Protein AF-A0A523DSA6-F1 (afdb_monomer)

Sequence (124 aa):
MSHAIAADQREHRRLQLAPTIIRADIEQDGKSREGYLINVSLGGAFLSIADPPAKDTTTTDLHMLLPWGIGECHVQARTVWEQTDDQERAIGAGISFIDLSEDASNQLQSYLDRFKELSIEITS

Radius of gyration: 15.02 Å; Cα contacts (8 Å, |Δi|>4): 230; chains: 1; bounding box: 40×27×44 Å

pLDDT: mean 81.65, std 16.83, range [38.03, 96.06]

Mean predicted aligned error: 8.41 Å

Secondary structure (DSSP, 8-state):
-HHHHHHHHHHHHHTT-B---EEEEEEETTEEEEEEEEEEETTEEEEE-SSPPPTT-S-EEEEEEETTTTEEEEEEEEEEEEE-S-SSS-SEEEEEEEE--HHHHHHHHHHHHHHHHHHHHHH-

Nearest PDB structures (foldseek):
  4rt1-assembly1_A  TM=7.789E-01  e=8.560E-04  Pseudomonas aeruginosa PAO1
  4rt0-assembly1_A  TM=6.510E-01  e=5.973E-04  Pseudomonas aeruginosa PAO1
  2rde-assembly1_A  TM=5.874E-01  e=3.202E-03  Vibrio cholerae O395
  3kyg-assembly1_B  TM=6.219E-01  e=5.174E-03  Vibrio cholerae
  4xrn-assembly2_B  TM=5.835E-01  e=1.656E-03  Pseudomonas aeruginosa PAO1

Foldseek 3Di:
DVVVVVVVVVVVLQVLFQQDWWWKWKDAPNDIFIFTFGRDDLFWTWTQGQDEDAQPGDWIWMWTAQPPPLGIATFIKGFNAFDNDPPVDGGTTTITTDDGDPSNSVSVVVSSVVSVVVVVVVVD

Solvent-accessible surface area (backbone atoms only — not comparable to full-atom values): 6846 Å² total; per-residue (Å²): 131,70,65,62,58,56,49,50,56,50,51,59,51,61,77,58,39,49,93,44,81,33,52,28,42,36,40,44,97,93,41,77,47,74,36,31,32,34,43,46,52,96,61,30,32,34,38,37,25,95,76,50,63,56,47,90,52,88,58,33,46,36,39,32,55,46,71,95,81,70,44,76,36,62,35,38,26,32,35,76,38,66,38,87,61,82,79,93,46,80,36,8,20,38,34,34,55,75,50,67,49,72,66,36,46,52,50,52,48,54,51,54,51,54,50,52,56,55,56,49,68,75,74,110

Structure (mmCIF, N/CA/C/O backbone):
data_AF-A0A523DSA6-F1
#
_entry.id   AF-A0A523DSA6-F1
#
loop_
_atom_site.group_PDB
_atom_site.id
_atom_site.type_symbol
_atom_site.label_atom_id
_atom_site.label_alt_id
_atom_site.label_comp_id
_atom_site.label_asym_id
_atom_site.label_entity_id
_atom_site.label_seq_id
_atom_site.pdbx_PDB_ins_code
_atom_site.Cartn_x
_atom_site.Cartn_y
_atom_site.Cartn_z
_atom_site.occupancy
_atom_site.B_iso_or_equiv
_atom_site.auth_seq_id
_a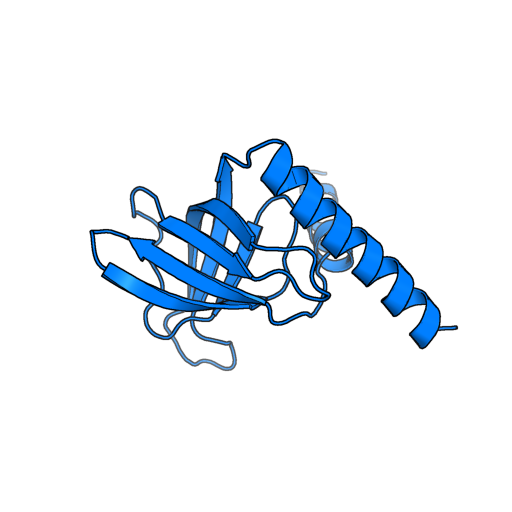tom_site.auth_comp_id
_atom_site.auth_asym_id
_atom_site.auth_atom_id
_atom_site.pdbx_PDB_model_num
ATOM 1 N N . MET A 1 1 ? 25.247 10.642 19.035 1.00 45.88 1 MET A N 1
ATOM 2 C CA . MET A 1 1 ? 23.913 10.513 19.672 1.00 45.88 1 MET A CA 1
ATOM 3 C C . MET A 1 1 ? 22.747 10.446 18.673 1.00 45.88 1 MET A C 1
ATOM 5 O O . MET A 1 1 ? 21.609 10.338 1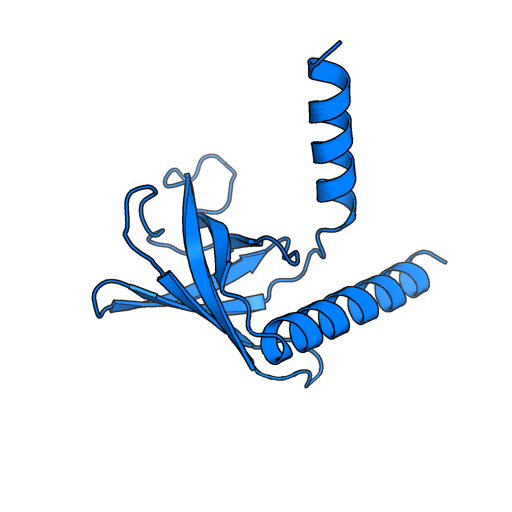9.094 1.00 45.88 1 MET A O 1
ATOM 9 N N . SER A 1 2 ? 22.998 10.427 17.359 1.00 53.34 2 SER A N 1
ATOM 10 C CA . SER A 1 2 ? 21.977 10.354 16.296 1.00 53.34 2 SER A CA 1
ATOM 11 C C . SER A 1 2 ? 21.580 8.924 15.887 1.00 53.34 2 SER A C 1
ATOM 13 O O . SER A 1 2 ? 20.484 8.714 15.379 1.00 53.34 2 SER A O 1
ATOM 15 N N . HIS A 1 3 ? 22.431 7.924 16.140 1.00 38.03 3 HIS A N 1
ATOM 16 C CA . HIS A 1 3 ? 22.156 6.529 15.765 1.00 38.03 3 HIS A CA 1
ATOM 17 C C . HIS A 1 3 ? 21.116 5.826 16.651 1.00 38.03 3 HIS A C 1
ATOM 19 O O . HIS A 1 3 ? 20.353 5.011 16.142 1.00 38.03 3 HIS A O 1
ATOM 25 N N . ALA A 1 4 ? 21.054 6.155 17.946 1.00 42.56 4 ALA A N 1
ATOM 26 C CA . ALA A 1 4 ? 20.117 5.525 18.881 1.00 42.56 4 ALA A CA 1
ATOM 27 C C . ALA A 1 4 ? 18.656 5.905 18.577 1.00 42.56 4 ALA A C 1
ATOM 29 O O . ALA A 1 4 ? 17.793 5.039 18.556 1.00 42.56 4 ALA A O 1
ATOM 30 N N . ILE A 1 5 ? 18.402 7.170 18.220 1.00 45.34 5 ILE A N 1
ATOM 31 C CA . ILE A 1 5 ? 17.059 7.674 17.878 1.00 45.34 5 ILE A CA 1
ATOM 32 C C . ILE A 1 5 ? 16.539 7.030 16.582 1.00 45.34 5 ILE A C 1
ATOM 34 O O . ILE A 1 5 ? 15.365 6.688 16.471 1.00 45.34 5 ILE A O 1
ATOM 38 N N . ALA A 1 6 ? 17.415 6.819 1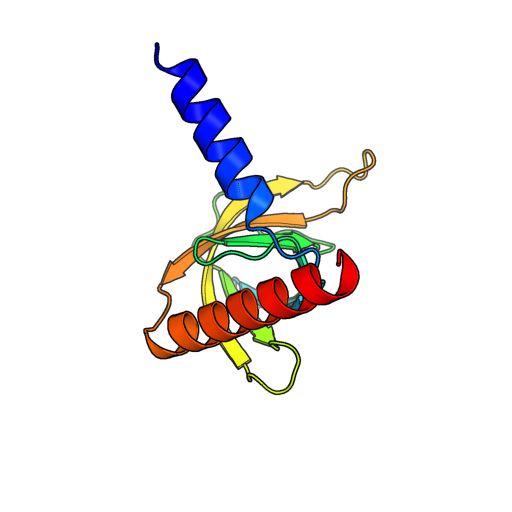5.594 1.00 47.81 6 ALA A N 1
ATOM 39 C CA . ALA A 1 6 ? 17.038 6.175 14.336 1.00 47.81 6 ALA A CA 1
ATOM 40 C C . ALA A 1 6 ? 16.734 4.674 14.499 1.00 47.81 6 ALA A C 1
ATOM 42 O O . ALA A 1 6 ? 15.886 4.147 13.778 1.00 47.81 6 ALA A O 1
ATOM 43 N N . ALA A 1 7 ? 17.422 3.988 15.418 1.00 42.91 7 ALA A N 1
ATOM 44 C CA . ALA A 1 7 ? 17.153 2.590 15.753 1.00 42.91 7 ALA A CA 1
ATOM 45 C C . ALA A 1 7 ? 15.818 2.450 16.500 1.00 42.91 7 ALA A C 1
ATOM 47 O O . ALA A 1 7 ? 14.976 1.658 16.085 1.00 42.91 7 ALA A O 1
ATOM 48 N N . ASP A 1 8 ? 15.583 3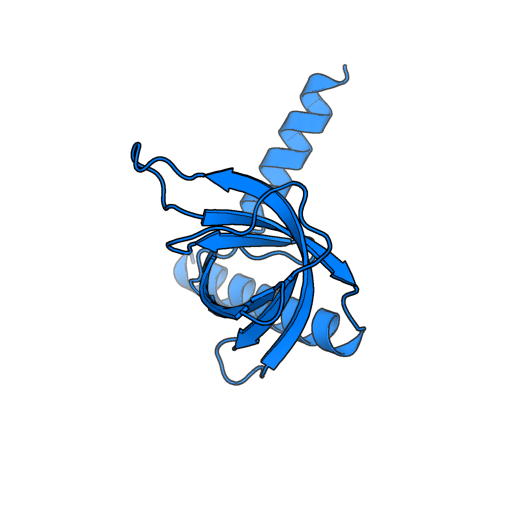.313 17.487 1.00 43.25 8 ASP A N 1
ATOM 49 C CA . ASP A 1 8 ? 14.358 3.344 18.289 1.00 43.25 8 ASP A CA 1
ATOM 50 C C . ASP A 1 8 ? 13.113 3.644 17.429 1.00 43.25 8 ASP A C 1
ATOM 52 O O . ASP A 1 8 ? 12.108 2.941 17.480 1.00 43.25 8 ASP A O 1
ATOM 56 N N . GLN A 1 9 ? 13.210 4.586 16.480 1.00 47.03 9 GLN A N 1
ATOM 57 C CA . GLN A 1 9 ? 12.139 4.844 15.505 1.00 47.03 9 GLN A CA 1
ATOM 58 C C . GLN A 1 9 ? 11.899 3.694 14.512 1.00 47.03 9 GLN A C 1
ATOM 60 O O . GLN A 1 9 ? 10.810 3.577 13.943 1.00 47.03 9 GLN A O 1
ATOM 65 N N . ARG A 1 10 ? 12.913 2.875 14.204 1.00 51.66 10 ARG A N 1
ATOM 66 C CA . ARG A 1 10 ? 12.729 1.675 13.365 1.00 51.66 10 ARG A CA 1
ATOM 67 C C . ARG A 1 10 ? 12.035 0.571 14.151 1.00 51.66 10 ARG A C 1
ATOM 69 O O . ARG A 1 10 ? 11.173 -0.096 13.590 1.00 51.66 10 ARG A O 1
ATOM 76 N N . GLU A 1 11 ? 12.380 0.414 15.421 1.00 45.78 11 GLU A N 1
ATOM 77 C CA . GLU A 1 11 ? 11.791 -0.580 16.314 1.00 45.78 11 GLU A CA 1
ATOM 78 C C . GLU A 1 11 ? 10.333 -0.237 16.656 1.00 45.78 11 GLU A C 1
ATOM 80 O O . GLU A 1 11 ? 9.452 -1.076 16.476 1.00 45.78 11 GLU A O 1
ATOM 85 N N . HIS A 1 12 ? 10.037 1.033 16.960 1.00 46.62 12 HIS A N 1
ATOM 86 C CA . HIS A 1 12 ? 8.666 1.533 17.110 1.00 46.62 12 HIS A CA 1
ATOM 87 C C . HIS A 1 12 ? 7.814 1.334 15.849 1.00 46.62 12 HIS A C 1
ATOM 89 O O . HIS A 1 12 ? 6.659 0.922 15.949 1.00 46.62 12 HIS A O 1
ATOM 95 N N . ARG A 1 13 ? 8.368 1.588 14.651 1.00 51.25 13 ARG A N 1
ATOM 96 C CA . ARG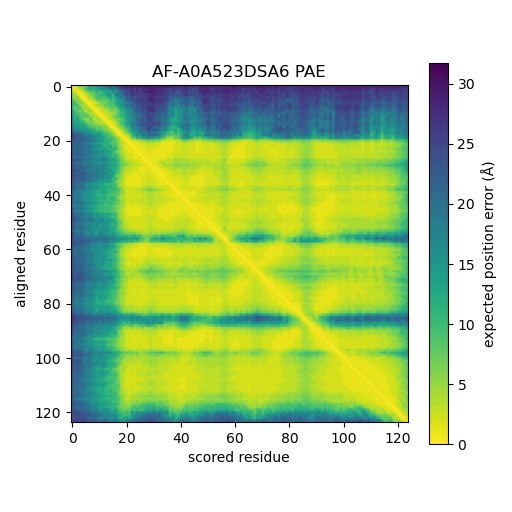 A 1 13 ? 7.662 1.299 13.390 1.00 51.25 13 ARG A CA 1
ATOM 97 C C . ARG A 1 13 ? 7.396 -0.188 13.224 1.00 51.25 13 ARG A C 1
ATOM 99 O O . ARG A 1 13 ? 6.304 -0.548 12.814 1.00 51.25 13 ARG A O 1
ATOM 106 N N . ARG A 1 14 ? 8.363 -1.043 13.563 1.00 47.25 14 ARG A N 1
ATOM 107 C CA . ARG A 1 14 ? 8.256 -2.500 13.424 1.00 47.25 14 ARG A CA 1
ATOM 108 C C . ARG A 1 14 ? 7.159 -3.105 14.309 1.00 47.25 14 ARG A C 1
ATOM 110 O O . ARG A 1 14 ? 6.559 -4.093 13.905 1.00 47.25 14 ARG A O 1
ATOM 117 N N . LEU A 1 15 ? 6.869 -2.498 15.461 1.00 43.44 15 LEU A N 1
ATOM 118 C CA . LEU A 1 15 ? 5.808 -2.925 16.384 1.00 43.44 15 LEU A CA 1
ATOM 119 C C . LEU A 1 15 ? 4.387 -2.502 15.957 1.00 43.44 15 LEU A C 1
ATOM 121 O O . LEU A 1 15 ? 3.421 -2.977 16.544 1.00 43.44 15 LEU A O 1
ATOM 125 N N . GLN A 1 16 ? 4.236 -1.637 14.946 1.00 47.72 16 GLN A N 1
ATOM 126 C CA . GLN A 1 16 ? 2.925 -1.204 14.426 1.00 47.72 16 GLN A CA 1
ATOM 127 C C . GLN A 1 16 ? 2.529 -1.878 13.104 1.00 47.72 16 GLN A C 1
ATOM 129 O O . GLN A 1 16 ? 1.478 -1.567 12.550 1.00 47.72 16 GLN A O 1
ATOM 134 N N . LEU A 1 17 ? 3.364 -2.775 12.577 1.00 51.34 17 LEU A N 1
ATOM 135 C CA . LEU A 1 17 ? 3.104 -3.456 11.315 1.00 51.34 17 LEU A CA 1
ATOM 136 C C . LEU A 1 17 ? 2.217 -4.666 11.594 1.00 51.34 17 LEU A C 1
ATOM 138 O O . LEU A 1 17 ? 2.670 -5.650 12.175 1.00 51.34 17 LEU A O 1
ATOM 142 N N . ALA A 1 18 ? 0.956 -4.592 11.181 1.00 52.56 18 ALA A N 1
ATOM 143 C CA . ALA A 1 18 ? 0.078 -5.750 11.177 1.00 52.56 18 ALA A CA 1
ATOM 144 C C . ALA A 1 18 ? 0.624 -6.785 10.168 1.00 52.56 18 ALA A C 1
ATOM 146 O O . ALA A 1 18 ? 0.734 -6.448 8.981 1.00 52.56 18 ALA A O 1
ATOM 147 N N . PRO A 1 19 ? 0.982 -8.024 10.572 1.00 54.09 19 PRO A N 1
ATOM 148 C CA . PRO A 1 19 ? 1.205 -9.120 9.638 1.00 54.09 19 PRO A CA 1
ATOM 149 C C . PRO A 1 19 ? -0.139 -9.488 9.014 1.00 54.09 19 PRO A C 1
ATOM 151 O O . PRO A 1 19 ? -0.850 -10.390 9.452 1.00 54.09 19 PRO A O 1
ATOM 154 N N . THR A 1 20 ? -0.539 -8.727 8.011 1.00 66.88 20 THR A N 1
ATOM 155 C CA . THR A 1 20 ? -1.754 -8.984 7.259 1.00 66.88 20 THR A CA 1
ATOM 156 C C . THR A 1 20 ? -1.459 -8.739 5.804 1.00 66.88 20 THR A C 1
ATOM 158 O O . THR A 1 20 ? -0.857 -7.733 5.433 1.00 66.88 20 THR A O 1
ATOM 161 N N . ILE A 1 21 ? -1.857 -9.718 5.009 1.00 85.06 21 ILE A N 1
ATOM 162 C CA . ILE A 1 21 ? -1.773 -9.686 3.564 1.00 85.06 21 ILE A CA 1
ATOM 163 C C . ILE A 1 21 ? -3.049 -8.982 3.101 1.00 85.06 21 ILE A C 1
ATOM 165 O O . ILE A 1 21 ? -4.135 -9.551 3.195 1.00 85.06 21 ILE A O 1
ATOM 169 N N . ILE A 1 22 ? -2.929 -7.729 2.667 1.00 90.31 22 ILE A N 1
ATOM 170 C CA . ILE A 1 22 ? -4.044 -6.955 2.108 1.00 90.31 22 ILE A CA 1
ATOM 171 C C . ILE A 1 22 ? -3.903 -6.985 0.593 1.00 90.31 22 ILE A C 1
ATOM 173 O O . ILE A 1 22 ? -2.867 -6.586 0.066 1.00 90.31 22 ILE A O 1
ATOM 177 N N . ARG A 1 23 ? -4.926 -7.460 -0.119 1.00 91.12 23 ARG A N 1
ATOM 178 C CA . ARG A 1 23 ? -4.926 -7.398 -1.583 1.00 91.12 23 ARG A CA 1
ATOM 179 C C . ARG A 1 23 ? -4.919 -5.937 -2.029 1.00 91.12 23 ARG A C 1
ATOM 181 O O . ARG A 1 23 ? -5.682 -5.128 -1.493 1.00 91.12 23 ARG A O 1
ATOM 188 N N . ALA A 1 24 ? -4.091 -5.635 -3.019 1.00 94.44 24 ALA A N 1
ATOM 189 C CA . ALA A 1 24 ? -4.059 -4.324 -3.629 1.00 94.44 24 ALA A CA 1
ATOM 190 C C . ALA A 1 24 ? -3.916 -4.388 -5.146 1.00 94.44 24 ALA A C 1
ATOM 192 O O . ALA A 1 24 ? -3.169 -5.205 -5.681 1.00 94.44 24 ALA A O 1
ATOM 193 N N . ASP A 1 25 ? -4.595 -3.463 -5.805 1.00 96.06 25 ASP A N 1
ATOM 194 C CA . ASP A 1 25 ? -4.442 -3.175 -7.218 1.00 96.06 25 ASP A CA 1
ATOM 195 C C . ASP A 1 25 ? -3.667 -1.860 -7.346 1.00 96.06 25 ASP A C 1
ATOM 197 O O . ASP A 1 25 ? -3.949 -0.884 -6.646 1.00 96.06 25 ASP A O 1
ATOM 201 N N . ILE A 1 26 ? -2.657 -1.844 -8.211 1.00 95.25 26 ILE A N 1
ATOM 202 C CA . ILE A 1 26 ? -1.887 -0.643 -8.523 1.00 95.25 26 ILE A CA 1
ATOM 203 C C . ILE A 1 26 ? -2.101 -0.224 -9.964 1.00 95.25 26 ILE A C 1
ATOM 205 O O . ILE A 1 26 ? -2.092 -1.068 -10.859 1.00 95.25 26 ILE A O 1
ATOM 209 N N . GLU A 1 27 ? -2.194 1.079 -10.193 1.00 94.81 27 GLU A N 1
ATOM 210 C CA . GLU A 1 27 ? -2.132 1.680 -11.517 1.00 94.81 27 GLU A CA 1
ATOM 211 C C . GLU A 1 27 ? -0.926 2.618 -11.613 1.00 94.81 27 GLU A C 1
ATOM 213 O O . GLU A 1 27 ? -0.674 3.464 -10.753 1.00 94.81 27 GLU A O 1
ATOM 218 N N . GLN A 1 28 ? -0.125 2.419 -12.657 1.00 91.12 28 GLN A N 1
ATOM 219 C CA . GLN A 1 28 ? 1.013 3.273 -12.972 1.00 91.12 28 GLN A CA 1
ATOM 220 C C . GLN A 1 28 ? 1.277 3.226 -14.475 1.00 91.12 28 GLN A C 1
ATOM 222 O O . GLN A 1 28 ? 1.290 2.149 -15.070 1.00 91.12 28 GLN A O 1
ATOM 227 N N . ASP A 1 29 ? 1.485 4.390 -15.091 1.00 87.88 29 ASP A N 1
ATOM 228 C CA . ASP A 1 29 ? 1.740 4.532 -16.532 1.00 87.88 29 ASP A CA 1
ATOM 229 C C . ASP A 1 29 ? 0.679 3.837 -17.413 1.00 87.88 29 ASP A C 1
ATOM 231 O O . ASP A 1 29 ? 0.991 3.232 -18.443 1.00 87.88 29 ASP A O 1
ATOM 235 N N . GLY A 1 30 ? -0.589 3.882 -16.982 1.00 87.94 30 GLY A N 1
ATOM 236 C CA . GLY A 1 30 ? -1.721 3.237 -17.659 1.00 87.94 30 GLY A CA 1
ATOM 237 C C . GLY A 1 30 ? -1.710 1.706 -17.597 1.00 87.94 30 GLY A C 1
ATOM 238 O O . GLY A 1 30 ? -2.409 1.053 -18.373 1.00 87.94 30 GLY A O 1
ATOM 239 N N . LYS A 1 31 ? -0.894 1.114 -16.716 1.00 89.94 31 LYS A N 1
ATOM 240 C CA . LYS A 1 31 ? -0.843 -0.330 -16.474 1.00 89.94 31 LYS A CA 1
ATOM 241 C C . LYS A 1 31 ? -1.377 -0.650 -15.089 1.00 89.94 31 LYS A C 1
ATOM 243 O O . LYS A 1 31 ? -0.839 -0.168 -14.092 1.00 89.94 31 LYS A O 1
ATOM 248 N N . SER A 1 32 ? -2.359 -1.544 -15.045 1.00 94.00 32 SER A N 1
ATOM 249 C CA . SER A 1 32 ? -2.869 -2.112 -13.801 1.00 94.00 32 SER A CA 1
ATOM 250 C C . SER A 1 32 ? -2.149 -3.417 -13.468 1.00 94.00 32 SER A C 1
ATOM 252 O O . SER A 1 32 ? -1.960 -4.270 -14.341 1.00 94.00 32 SER A O 1
ATOM 254 N N . ARG A 1 33 ? -1.734 -3.582 -12.212 1.00 94.38 33 ARG A N 1
ATOM 255 C CA . ARG A 1 33 ? -1.114 -4.811 -11.698 1.00 94.38 33 ARG A CA 1
ATOM 256 C C . ARG A 1 33 ? -1.695 -5.133 -10.324 1.00 94.38 33 ARG A C 1
ATOM 258 O O . ARG A 1 33 ? -1.955 -4.227 -9.543 1.00 94.38 33 ARG A O 1
ATOM 265 N N . GLU A 1 34 ? -1.858 -6.415 -10.028 1.00 95.44 34 GLU A N 1
ATOM 266 C CA . GLU A 1 34 ? -2.327 -6.888 -8.722 1.00 95.44 34 GLU A CA 1
ATOM 267 C C . GLU A 1 34 ? -1.133 -7.322 -7.864 1.00 95.44 34 GLU A C 1
ATOM 269 O O . GLU A 1 34 ? -0.181 -7.934 -8.358 1.00 95.44 34 GLU A O 1
ATOM 274 N N . GLY A 1 35 ? -1.192 -7.019 -6.572 1.00 93.75 35 GLY A N 1
ATOM 275 C CA . GLY A 1 35 ? -0.213 -7.439 -5.584 1.00 93.75 35 GLY A CA 1
ATOM 276 C C . GLY A 1 35 ? -0.807 -7.505 -4.182 1.00 93.75 35 GLY A C 1
ATOM 277 O O . GLY A 1 35 ? -2.023 -7.489 -3.973 1.00 93.75 35 GLY A O 1
ATOM 278 N N . TYR A 1 36 ? 0.081 -7.579 -3.198 1.00 93.50 36 TYR A N 1
ATOM 279 C CA . TYR A 1 36 ? -0.303 -7.674 -1.799 1.00 93.50 36 TYR A CA 1
ATOM 280 C C . TYR A 1 36 ? 0.495 -6.704 -0.947 1.00 93.50 36 TYR A C 1
ATOM 282 O O . TYR A 1 36 ? 1.724 -6.691 -0.989 1.00 93.50 36 TYR A O 1
ATOM 290 N N . LEU A 1 37 ? -0.195 -5.925 -0.126 1.00 93.00 37 LEU A N 1
ATOM 291 C CA . LEU A 1 37 ? 0.432 -5.134 0.914 1.00 93.00 37 LEU A CA 1
ATOM 292 C C . LEU A 1 37 ? 0.694 -6.012 2.131 1.00 93.00 37 LEU A C 1
ATOM 294 O O . LEU A 1 37 ? -0.178 -6.742 2.601 1.00 93.00 37 LEU A O 1
ATOM 298 N N . ILE A 1 38 ? 1.906 -5.900 2.644 1.00 88.56 38 ILE A N 1
ATOM 299 C CA . ILE A 1 38 ? 2.385 -6.534 3.860 1.00 88.56 38 ILE A CA 1
ATOM 300 C C . ILE A 1 38 ? 2.869 -5.409 4.768 1.00 88.56 38 ILE A C 1
ATOM 302 O O . ILE A 1 38 ? 3.438 -4.420 4.292 1.00 88.56 38 ILE A O 1
ATOM 306 N N . ASN A 1 39 ? 2.691 -5.574 6.081 1.00 84.75 39 ASN A N 1
ATOM 307 C CA . ASN A 1 39 ? 3.207 -4.642 7.078 1.00 84.75 39 ASN A CA 1
ATOM 308 C C . ASN A 1 39 ? 2.699 -3.206 6.840 1.00 84.75 39 ASN A C 1
ATOM 310 O O . ASN A 1 39 ? 3.480 -2.271 6.665 1.00 84.75 39 ASN A O 1
ATOM 314 N N . VAL A 1 40 ? 1.379 -3.044 6.767 1.00 90.38 40 VAL A N 1
ATOM 315 C CA . VAL A 1 40 ? 0.744 -1.754 6.469 1.00 90.38 40 VAL A CA 1
ATOM 316 C C . VAL A 1 40 ? 0.765 -0.838 7.695 1.00 90.38 40 VAL A C 1
ATOM 318 O O . VAL A 1 40 ? 0.582 -1.286 8.824 1.00 90.38 40 VAL A O 1
ATOM 321 N N . SER A 1 41 ? 0.981 0.454 7.458 1.00 90.06 41 SER A N 1
ATOM 322 C CA . SER A 1 41 ? 0.909 1.543 8.436 1.00 90.06 41 SER A CA 1
ATOM 323 C C . SER A 1 41 ? 0.241 2.767 7.801 1.00 90.06 41 SER A C 1
ATOM 325 O O . SER A 1 41 ? 0.070 2.803 6.587 1.00 90.06 41 SER A O 1
ATOM 327 N N . LEU A 1 42 ? -0.040 3.820 8.575 1.00 90.00 42 LEU A N 1
ATOM 328 C CA . LEU A 1 42 ? -0.530 5.093 8.018 1.00 90.00 42 LEU A CA 1
ATOM 329 C C . LEU A 1 42 ? 0.464 5.780 7.065 1.00 90.00 42 LEU A C 1
ATOM 331 O O . LEU A 1 42 ? 0.074 6.642 6.289 1.00 90.00 42 LEU A O 1
ATOM 335 N N . GLY A 1 43 ? 1.756 5.451 7.144 1.00 91.25 43 GLY A N 1
ATOM 336 C CA . GLY A 1 43 ? 2.788 6.092 6.323 1.00 91.25 43 GLY A CA 1
ATOM 337 C C . GLY A 1 43 ? 3.127 5.338 5.039 1.00 91.25 43 GLY A C 1
ATOM 338 O O . GLY A 1 43 ? 3.806 5.883 4.167 1.00 91.25 43 GLY A O 1
ATOM 339 N N . GLY A 1 44 ? 2.710 4.079 4.925 1.00 93.81 44 GLY A N 1
ATOM 340 C CA . GLY A 1 44 ? 3.119 3.212 3.830 1.00 93.81 44 GLY A CA 1
ATOM 341 C C . GLY A 1 44 ? 3.079 1.734 4.186 1.00 93.81 44 GLY A C 1
ATOM 342 O O . GLY A 1 44 ? 2.664 1.341 5.281 1.00 93.81 44 GLY A O 1
ATOM 343 N N . ALA A 1 45 ? 3.550 0.925 3.245 1.00 93.50 45 ALA A N 1
ATOM 344 C CA . ALA A 1 45 ? 3.532 -0.529 3.314 1.00 93.50 45 ALA A CA 1
ATOM 345 C C . ALA A 1 45 ? 4.673 -1.131 2.483 1.00 93.50 45 ALA A C 1
ATOM 347 O O . ALA A 1 45 ? 5.361 -0.432 1.733 1.00 93.50 45 ALA A O 1
ATOM 348 N N . PHE A 1 46 ? 4.851 -2.445 2.591 1.00 93.94 46 PHE A N 1
ATOM 349 C CA . PHE A 1 46 ? 5.581 -3.215 1.592 1.00 93.94 46 PHE A CA 1
ATOM 350 C C . PHE A 1 46 ? 4.591 -3.823 0.597 1.00 93.94 46 PHE A C 1
ATOM 352 O O . PHE A 1 46 ? 3.726 -4.594 0.996 1.00 93.94 46 PHE A O 1
ATOM 359 N N . LEU A 1 47 ? 4.713 -3.488 -0.684 1.00 94.62 47 LEU A N 1
ATOM 360 C CA . LEU A 1 47 ? 3.933 -4.069 -1.771 1.00 94.62 47 LEU A CA 1
ATOM 361 C C . LEU A 1 47 ? 4.699 -5.251 -2.364 1.00 94.62 47 LEU A C 1
ATOM 363 O O . LEU A 1 47 ? 5.676 -5.048 -3.079 1.00 94.62 47 LEU A O 1
ATOM 367 N N . SER A 1 48 ? 4.246 -6.472 -2.103 1.00 94.19 48 SER A N 1
ATOM 368 C CA . SER A 1 48 ? 4.727 -7.658 -2.802 1.00 94.19 48 SER A CA 1
ATOM 369 C C . SER A 1 48 ? 4.024 -7.795 -4.148 1.00 94.19 48 SER A C 1
ATOM 371 O O . SER A 1 48 ? 2.796 -7.871 -4.215 1.00 94.19 48 SER A O 1
ATOM 373 N N . ILE A 1 49 ? 4.811 -7.801 -5.219 1.00 93.31 49 ILE A N 1
ATOM 374 C CA . ILE A 1 49 ? 4.332 -7.845 -6.599 1.00 93.31 49 ILE A CA 1
ATOM 375 C C . ILE A 1 49 ? 5.448 -8.370 -7.505 1.00 93.31 49 ILE A C 1
ATOM 377 O O . ILE A 1 49 ? 6.621 -8.130 -7.233 1.00 93.31 49 ILE A O 1
ATOM 381 N N . ALA A 1 50 ? 5.097 -9.089 -8.575 1.00 91.56 50 ALA A N 1
ATOM 382 C CA . ALA A 1 50 ? 6.079 -9.739 -9.449 1.00 91.56 50 ALA A CA 1
ATOM 383 C C . ALA A 1 50 ? 6.986 -8.752 -10.208 1.00 91.56 50 ALA A C 1
ATOM 385 O O . ALA A 1 50 ? 8.145 -9.058 -10.465 1.00 91.56 50 ALA A O 1
ATOM 386 N N . ASP A 1 51 ? 6.454 -7.581 -10.560 1.00 91.56 51 ASP A N 1
ATOM 387 C CA . ASP A 1 51 ? 7.156 -6.515 -11.278 1.00 91.56 51 ASP A CA 1
ATOM 388 C C . ASP A 1 51 ? 6.978 -5.201 -10.500 1.00 91.56 51 ASP A C 1
ATOM 390 O O . ASP A 1 51 ? 5.965 -4.512 -10.684 1.00 91.56 51 ASP A O 1
ATOM 394 N N . PRO A 1 52 ? 7.874 -4.901 -9.539 1.00 92.88 52 PRO A N 1
ATOM 395 C CA . PRO A 1 52 ? 7.699 -3.767 -8.649 1.00 92.88 52 PRO A CA 1
ATOM 396 C C . PRO A 1 52 ? 7.857 -2.421 -9.370 1.00 92.88 52 PRO A C 1
ATOM 398 O O . PRO A 1 52 ? 8.696 -2.282 -10.259 1.00 92.88 52 PRO A O 1
ATOM 401 N N . PRO A 1 53 ? 7.066 -1.400 -8.986 1.00 92.00 53 PRO A N 1
ATOM 402 C CA . PRO A 1 53 ? 7.225 -0.049 -9.511 1.00 92.00 53 PRO A CA 1
ATOM 403 C C . PRO A 1 53 ? 8.589 0.518 -9.114 1.00 92.00 53 PRO A C 1
ATOM 405 O O . PRO A 1 53 ? 8.932 0.513 -7.931 1.00 92.00 53 PRO A O 1
ATOM 408 N N . ALA A 1 54 ? 9.338 1.051 -10.082 1.00 90.38 54 ALA A N 1
ATOM 409 C CA . ALA A 1 54 ? 10.691 1.532 -9.830 1.00 90.38 54 ALA A CA 1
ATOM 410 C C . ALA A 1 54 ? 10.730 2.761 -8.914 1.00 90.38 54 ALA A C 1
ATOM 412 O O . ALA A 1 54 ? 9.810 3.584 -8.906 1.00 90.38 54 ALA A O 1
ATOM 413 N N . LYS A 1 55 ? 11.818 2.910 -8.151 1.00 85.38 55 LYS A N 1
ATOM 414 C CA . LYS A 1 55 ? 11.984 3.985 -7.153 1.00 85.38 55 LYS A CA 1
ATOM 415 C C . LYS A 1 55 ? 11.803 5.402 -7.710 1.00 85.38 55 LYS A C 1
ATOM 417 O O . LYS A 1 55 ? 11.271 6.258 -7.011 1.00 85.38 55 LYS A O 1
ATOM 422 N N . ASP A 1 56 ? 12.210 5.632 -8.952 1.00 80.12 56 ASP A N 1
ATOM 423 C CA . ASP A 1 56 ? 12.205 6.962 -9.573 1.00 80.12 56 ASP A CA 1
ATOM 424 C C . ASP A 1 56 ? 10.959 7.213 -10.447 1.00 80.12 56 ASP A C 1
ATOM 426 O O . ASP A 1 56 ? 10.961 8.084 -11.318 1.00 80.12 56 ASP A O 1
ATOM 430 N N . THR A 1 57 ? 9.885 6.445 -10.233 1.00 75.50 57 THR A N 1
ATOM 431 C CA . THR A 1 57 ? 8.593 6.655 -10.903 1.00 75.50 57 THR A CA 1
ATOM 432 C C . THR A 1 57 ? 7.794 7.795 -10.258 1.00 75.50 57 THR A C 1
ATOM 434 O O . THR A 1 57 ? 8.000 8.139 -9.095 1.00 75.50 57 THR A O 1
ATOM 437 N N . THR A 1 58 ? 6.894 8.412 -11.030 1.00 77.56 58 THR A N 1
ATOM 438 C CA . THR A 1 58 ? 6.114 9.605 -10.648 1.00 77.56 58 THR A CA 1
ATOM 439 C C . THR A 1 58 ? 5.231 9.354 -9.430 1.00 77.56 58 THR A C 1
ATOM 441 O O . THR A 1 58 ? 5.470 9.919 -8.365 1.00 77.56 58 THR A O 1
ATOM 444 N N . THR A 1 59 ? 4.219 8.508 -9.585 1.00 91.81 59 THR A N 1
ATOM 445 C CA . THR A 1 59 ? 3.259 8.119 -8.549 1.00 91.81 59 THR A CA 1
ATOM 446 C C . THR A 1 59 ? 2.647 6.776 -8.936 1.00 91.81 59 THR A C 1
ATOM 448 O O . THR A 1 59 ? 2.656 6.383 -10.105 1.00 91.81 59 THR A O 1
ATOM 451 N N . THR A 1 60 ? 2.146 6.051 -7.948 1.00 93.44 60 THR A N 1
ATOM 452 C CA . THR A 1 60 ? 1.360 4.832 -8.121 1.00 93.44 60 THR A CA 1
ATOM 453 C C . THR A 1 60 ? 0.0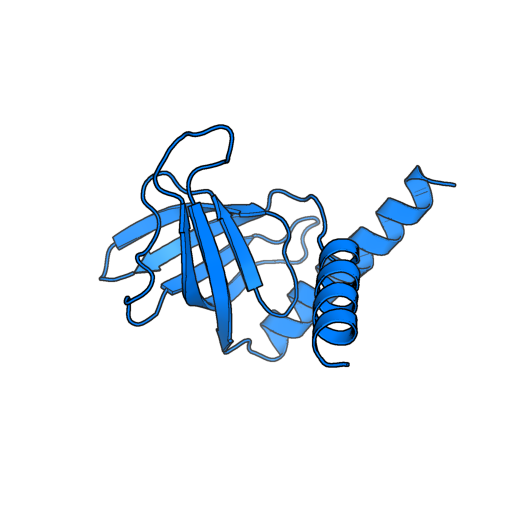13 5.069 -7.460 1.00 93.44 60 THR A C 1
ATOM 455 O O . THR A 1 60 ? -0.027 5.360 -6.262 1.00 93.44 60 THR A O 1
ATOM 458 N N . ASP A 1 61 ? -1.068 4.954 -8.222 1.00 95.19 61 ASP A N 1
ATOM 459 C CA . ASP A 1 61 ? -2.414 4.932 -7.657 1.00 95.19 61 ASP A CA 1
ATOM 460 C C . ASP A 1 61 ? -2.641 3.536 -7.066 1.00 95.19 61 ASP A C 1
ATOM 462 O O . ASP A 1 61 ? -2.446 2.523 -7.739 1.00 95.19 61 ASP A O 1
ATOM 466 N N . LEU A 1 62 ? -2.946 3.472 -5.770 1.00 95.44 62 LEU A N 1
ATOM 467 C CA . LEU A 1 62 ? -3.043 2.232 -5.004 1.00 95.44 62 LEU A CA 1
ATOM 468 C C . LEU A 1 62 ? -4.456 2.072 -4.455 1.00 95.44 62 LEU A C 1
ATOM 470 O O . LEU A 1 62 ? -4.889 2.840 -3.595 1.00 95.44 62 LEU A O 1
ATOM 474 N N . HIS A 1 63 ? -5.127 1.016 -4.890 1.00 95.38 63 HIS A N 1
ATOM 475 C CA . HIS A 1 63 ? -6.428 0.597 -4.391 1.00 95.38 63 HIS A CA 1
ATOM 476 C C . HIS A 1 63 ? -6.246 -0.625 -3.499 1.00 95.38 63 HIS A C 1
ATOM 478 O O . HIS A 1 63 ? -5.694 -1.634 -3.930 1.00 95.38 63 HIS A O 1
ATOM 484 N N . MET A 1 64 ? -6.698 -0.554 -2.251 1.00 92.12 64 MET A N 1
ATOM 485 C CA . MET A 1 64 ? -6.599 -1.659 -1.300 1.00 92.12 64 MET A CA 1
ATOM 486 C C . MET A 1 64 ? -7.973 -2.034 -0.758 1.00 92.12 64 MET A C 1
ATOM 488 O O . MET A 1 64 ? -8.757 -1.171 -0.362 1.00 92.12 64 MET A O 1
ATOM 492 N N . LEU A 1 65 ? -8.245 -3.336 -0.702 1.00 88.81 65 LEU A N 1
ATOM 493 C CA . LEU A 1 65 ? -9.478 -3.862 -0.125 1.00 88.81 65 LEU A CA 1
ATOM 494 C C . LEU A 1 65 ? -9.233 -4.219 1.342 1.00 88.81 65 LEU A C 1
ATOM 496 O O . LEU A 1 65 ? -8.620 -5.246 1.647 1.00 88.81 65 LEU A O 1
ATOM 500 N N . LEU A 1 66 ? -9.699 -3.367 2.254 1.00 89.00 66 LEU A N 1
ATOM 501 C CA . LEU A 1 66 ? -9.494 -3.555 3.684 1.00 89.00 66 LEU A CA 1
ATOM 502 C C . LEU A 1 66 ? -10.369 -4.713 4.210 1.00 89.00 66 LEU A C 1
ATOM 504 O O . LEU A 1 66 ? -11.569 -4.773 3.915 1.00 89.00 66 LEU A O 1
ATOM 508 N N . PRO A 1 67 ? -9.801 -5.639 5.009 1.00 85.31 67 PRO A N 1
ATOM 509 C CA . PRO A 1 67 ? -10.541 -6.754 5.597 1.00 85.31 67 PRO A CA 1
ATOM 510 C C . PRO A 1 67 ? -11.727 -6.344 6.483 1.00 85.31 67 PRO A C 1
ATOM 512 O O . PRO A 1 67 ? -11.913 -5.186 6.848 1.00 85.31 67 PRO A O 1
ATOM 515 N N . TRP A 1 68 ? -12.520 -7.346 6.880 1.00 85.69 68 TRP A N 1
ATOM 516 C CA . TRP A 1 68 ? -13.630 -7.219 7.842 1.00 85.69 68 TRP A CA 1
ATOM 517 C C . TRP A 1 68 ? -14.761 -6.274 7.421 1.00 85.69 68 TRP A C 1
ATOM 519 O O . TRP A 1 68 ? -15.508 -5.791 8.269 1.00 85.69 68 TRP A O 1
ATOM 529 N N . GLY A 1 69 ? -14.909 -6.042 6.115 1.00 80.94 69 GLY A N 1
ATOM 530 C CA . GLY A 1 69 ? -15.952 -5.170 5.579 1.00 80.94 69 GLY A CA 1
ATOM 531 C C . GLY A 1 69 ? -15.716 -3.689 5.873 1.00 80.94 69 GLY A C 1
ATOM 532 O O . GLY A 1 69 ? -16.670 -2.921 5.841 1.00 80.94 69 GLY A O 1
ATOM 533 N N . ILE A 1 70 ? -14.471 -3.294 6.170 1.00 85.12 70 ILE A N 1
ATOM 534 C CA . ILE A 1 70 ? -14.102 -1.891 6.412 1.00 85.12 70 ILE A CA 1
ATOM 535 C C . ILE A 1 70 ? -14.231 -1.060 5.130 1.00 85.12 70 ILE A C 1
ATOM 537 O O . ILE A 1 70 ? -14.612 0.104 5.204 1.00 85.12 70 ILE A O 1
ATOM 541 N N . GLY A 1 71 ? -13.986 -1.668 3.967 1.00 84.31 71 GLY A N 1
ATOM 542 C CA . GLY A 1 71 ? -14.218 -1.051 2.664 1.00 84.31 71 GLY A CA 1
ATOM 543 C C . GLY A 1 71 ? -12.966 -0.993 1.800 1.00 84.31 71 GLY A C 1
ATOM 544 O O . GLY A 1 71 ? -12.021 -1.760 1.989 1.00 84.31 71 GLY A O 1
ATOM 545 N N . GLU A 1 72 ? -12.986 -0.092 0.828 1.00 87.81 72 GLU A N 1
ATOM 546 C CA . GLU A 1 72 ? -11.890 0.139 -0.107 1.00 87.81 72 GLU A CA 1
ATOM 547 C C . GLU A 1 72 ? -11.201 1.455 0.227 1.00 87.81 72 GLU A C 1
ATOM 549 O O . GLU A 1 72 ? -11.861 2.478 0.386 1.00 87.81 72 GLU A O 1
ATOM 554 N N . CYS A 1 73 ? -9.873 1.427 0.283 1.00 90.94 73 CYS A N 1
ATOM 555 C CA . CYS A 1 73 ? -9.053 2.609 0.486 1.00 90.94 73 CYS A CA 1
ATOM 556 C C . CYS A 1 73 ? -8.252 2.890 -0.789 1.00 90.94 73 CYS A C 1
ATOM 558 O O . CYS A 1 73 ? -7.621 1.995 -1.356 1.00 90.94 73 CYS A O 1
ATOM 560 N N . HIS A 1 74 ? -8.300 4.139 -1.247 1.00 94.19 74 HIS A N 1
ATOM 561 C CA . HIS A 1 74 ? -7.549 4.616 -2.402 1.00 94.19 74 HIS A CA 1
ATOM 562 C C . HIS A 1 74 ? -6.540 5.671 -1.946 1.00 94.19 74 HIS A C 1
ATOM 564 O O . HIS A 1 74 ? -6.895 6.610 -1.230 1.00 94.19 74 HIS A O 1
ATOM 570 N N . VAL A 1 75 ? -5.280 5.498 -2.341 1.00 94.50 75 VAL A N 1
ATOM 571 C CA . VAL A 1 75 ? -4.172 6.360 -1.930 1.00 94.50 75 VAL A CA 1
ATOM 572 C C . VAL A 1 75 ? -3.159 6.517 -3.058 1.00 94.50 75 VAL A C 1
ATOM 574 O O . VAL A 1 75 ? -2.863 5.564 -3.777 1.00 94.50 75 VAL A O 1
ATOM 577 N N . GLN A 1 76 ? -2.565 7.703 -3.171 1.00 95.19 76 GLN A N 1
ATOM 578 C CA . GLN A 1 76 ? -1.385 7.888 -4.012 1.00 95.19 76 GLN A CA 1
ATOM 579 C C . GLN A 1 76 ? -0.123 7.525 -3.242 1.00 95.19 76 GLN A C 1
ATOM 581 O O . GLN A 1 76 ? 0.093 7.989 -2.119 1.00 95.19 76 GLN A O 1
ATOM 586 N N . ALA A 1 77 ? 0.740 6.724 -3.856 1.00 95.19 77 ALA A N 1
ATOM 587 C CA . ALA A 1 77 ? 1.984 6.273 -3.257 1.00 95.19 77 ALA A CA 1
ATOM 588 C C . ALA A 1 77 ? 3.196 6.562 -4.152 1.00 95.19 77 ALA A C 1
ATOM 590 O O . ALA A 1 77 ? 3.086 6.711 -5.367 1.00 95.19 77 ALA A O 1
ATOM 591 N N . ARG A 1 78 ? 4.379 6.612 -3.535 1.00 95.31 78 ARG A N 1
ATOM 592 C CA . ARG A 1 78 ? 5.677 6.576 -4.227 1.00 95.31 78 ARG A CA 1
ATOM 593 C C . ARG A 1 78 ? 6.472 5.365 -3.784 1.00 95.31 78 ARG A C 1
ATOM 595 O O . ARG A 1 78 ? 6.488 5.043 -2.592 1.00 95.31 78 ARG A O 1
ATOM 602 N N . THR A 1 79 ? 7.215 4.767 -4.703 1.00 95.00 79 THR A N 1
ATOM 603 C CA . THR A 1 79 ? 8.239 3.786 -4.346 1.00 95.00 79 THR A CA 1
ATOM 604 C C . THR A 1 79 ? 9.399 4.478 -3.635 1.00 95.00 79 THR A C 1
ATOM 606 O O . THR A 1 79 ? 9.940 5.474 -4.103 1.00 95.00 79 THR A O 1
ATOM 609 N N . VAL A 1 80 ? 9.815 3.945 -2.487 1.00 94.44 80 VAL A N 1
ATOM 610 C CA . VAL A 1 80 ? 10.999 4.414 -1.747 1.00 94.44 80 VAL A CA 1
ATOM 611 C C . VAL A 1 80 ? 12.207 3.490 -1.918 1.00 94.44 80 VAL A C 1
ATOM 613 O O . VAL A 1 80 ? 13.350 3.940 -1.789 1.00 94.44 80 VAL A O 1
ATOM 616 N N . TRP A 1 81 ? 11.969 2.214 -2.215 1.00 93.50 81 TRP A N 1
ATOM 617 C CA . TRP A 1 81 ? 12.968 1.208 -2.579 1.00 93.50 81 TRP A CA 1
ATOM 618 C C . TRP A 1 81 ? 12.273 0.009 -3.234 1.00 93.50 81 TRP A C 1
ATOM 620 O O . TRP A 1 81 ? 11.085 -0.213 -3.007 1.00 93.50 81 TRP A O 1
ATOM 630 N N . GLU A 1 82 ? 13.021 -0.773 -4.003 1.00 93.44 82 GLU A N 1
ATOM 631 C CA . GLU A 1 82 ? 12.544 -1.973 -4.696 1.00 93.44 82 GLU A CA 1
ATOM 632 C C . GLU A 1 82 ? 13.415 -3.187 -4.351 1.00 93.44 82 GLU A C 1
ATOM 634 O O . GLU A 1 82 ? 14.585 -3.041 -3.992 1.00 93.44 82 GLU A O 1
ATOM 639 N N . GLN A 1 83 ? 12.823 -4.373 -4.437 1.00 90.88 83 GLN A N 1
ATOM 640 C CA . GLN A 1 83 ? 13.449 -5.676 -4.252 1.00 90.88 83 GLN A CA 1
ATOM 641 C C . GLN A 1 83 ? 13.060 -6.538 -5.450 1.00 90.88 83 GLN A C 1
ATOM 643 O O . GLN A 1 83 ? 11.926 -7.009 -5.540 1.00 90.88 83 GLN A O 1
ATOM 648 N N . THR A 1 84 ? 13.996 -6.697 -6.382 1.00 89.06 84 THR A N 1
ATOM 649 C CA . THR A 1 84 ? 13.792 -7.409 -7.652 1.00 89.06 84 THR A CA 1
ATOM 650 C C . THR A 1 84 ? 14.492 -8.765 -7.697 1.00 89.06 84 THR A C 1
ATOM 652 O O . THR A 1 84 ? 14.180 -9.573 -8.569 1.00 89.06 84 THR A O 1
ATOM 655 N N . ASP A 1 85 ? 15.413 -9.037 -6.767 1.00 85.31 85 ASP A N 1
ATOM 656 C CA . ASP A 1 85 ? 16.049 -10.347 -6.631 1.00 85.31 85 ASP A CA 1
ATOM 657 C C . ASP A 1 85 ? 15.302 -11.245 -5.627 1.00 85.31 85 ASP A C 1
ATOM 659 O O . ASP A 1 85 ? 14.800 -10.788 -4.599 1.00 85.31 85 ASP A O 1
ATOM 663 N N . ASP A 1 86 ? 15.206 -12.535 -5.954 1.00 67.94 86 ASP A N 1
ATOM 664 C CA . ASP A 1 86 ? 14.593 -13.578 -5.119 1.00 67.94 86 ASP A CA 1
ATOM 665 C C . ASP A 1 86 ? 15.643 -14.199 -4.181 1.00 67.94 86 ASP A C 1
ATOM 667 O O . ASP A 1 86 ? 15.900 -15.403 -4.187 1.00 67.94 86 ASP A O 1
ATOM 671 N N . GLN A 1 87 ? 16.349 -13.357 -3.419 1.00 63.06 87 GLN A N 1
ATOM 672 C CA . GLN A 1 87 ? 17.315 -13.813 -2.414 1.00 63.06 87 GLN A CA 1
ATOM 673 C C . GLN A 1 87 ? 16.656 -13.881 -1.035 1.00 63.06 87 GLN A C 1
ATOM 675 O O . GLN A 1 87 ? 16.948 -13.089 -0.140 1.00 63.06 87 GLN A O 1
ATOM 680 N N . GLU A 1 88 ? 15.735 -14.841 -0.887 1.00 68.31 88 GLU A N 1
ATOM 681 C CA . GLU A 1 88 ? 15.027 -15.189 0.363 1.00 68.31 88 GLU A CA 1
ATOM 682 C C . GLU A 1 88 ? 14.001 -14.153 0.862 1.00 68.31 88 GLU A C 1
ATOM 684 O O . GLU A 1 88 ? 13.420 -14.307 1.940 1.00 68.31 88 GLU A O 1
ATOM 689 N N . ARG A 1 89 ? 13.747 -13.093 0.090 1.00 72.62 89 ARG A N 1
ATOM 690 C CA . ARG A 1 89 ? 12.749 -12.060 0.395 1.00 72.62 89 ARG A CA 1
ATOM 691 C C . ARG A 1 89 ? 11.709 -12.002 -0.707 1.00 72.62 89 ARG A C 1
ATOM 693 O O . ARG A 1 89 ? 12.021 -12.214 -1.870 1.00 72.62 89 ARG A O 1
ATOM 700 N N . ALA A 1 90 ? 10.478 -11.661 -0.337 1.00 84.56 90 ALA A N 1
ATOM 701 C CA . ALA A 1 90 ? 9.428 -11.431 -1.317 1.00 84.56 90 ALA A CA 1
ATOM 702 C C . ALA A 1 90 ? 9.845 -10.320 -2.298 1.00 84.56 90 ALA A C 1
ATOM 704 O O . ALA A 1 90 ? 10.304 -9.258 -1.869 1.00 84.56 90 ALA A O 1
ATOM 705 N N . ILE A 1 91 ? 9.650 -10.563 -3.595 1.00 92.50 91 ILE A N 1
ATOM 706 C CA . ILE A 1 91 ? 9.794 -9.544 -4.640 1.00 92.50 91 ILE A CA 1
ATOM 707 C C . ILE A 1 91 ? 8.732 -8.464 -4.404 1.00 92.50 91 ILE A C 1
ATOM 709 O O . ILE A 1 91 ? 7.576 -8.771 -4.074 1.00 92.50 91 ILE A O 1
ATOM 713 N N . GLY A 1 92 ? 9.129 -7.198 -4.519 1.00 94.56 92 GLY A N 1
ATOM 714 C CA . GLY A 1 92 ? 8.230 -6.089 -4.242 1.00 94.56 92 GLY A CA 1
ATOM 715 C C . GLY A 1 92 ? 8.901 -4.731 -4.089 1.00 94.56 92 GLY A C 1
ATOM 716 O O . GLY A 1 92 ? 10.044 -4.518 -4.486 1.00 94.56 92 GLY A O 1
ATOM 717 N N . ALA A 1 93 ? 8.170 -3.797 -3.492 1.00 94.62 93 ALA A N 1
ATOM 718 C CA . ALA A 1 93 ? 8.598 -2.426 -3.270 1.00 94.62 93 ALA A CA 1
ATOM 719 C C . ALA A 1 93 ? 8.168 -1.924 -1.892 1.00 94.62 93 ALA A C 1
ATOM 721 O O . ALA A 1 93 ? 7.044 -2.149 -1.444 1.00 94.62 93 ALA A O 1
ATOM 722 N N . GLY A 1 94 ? 9.044 -1.175 -1.227 1.00 94.75 94 GLY A N 1
ATOM 723 C CA . GLY A 1 94 ? 8.613 -0.303 -0.145 1.00 94.75 94 GLY A CA 1
ATOM 724 C C . GLY A 1 94 ? 7.932 0.920 -0.737 1.00 94.75 94 GLY A C 1
ATOM 725 O O . GLY A 1 94 ? 8.542 1.622 -1.545 1.00 94.75 94 GLY A O 1
ATOM 726 N N . ILE A 1 95 ? 6.705 1.201 -0.311 1.00 94.88 95 ILE A N 1
ATOM 727 C CA . ILE A 1 95 ? 5.933 2.351 -0.780 1.00 94.88 95 ILE A CA 1
ATOM 728 C C . ILE A 1 95 ? 5.607 3.301 0.372 1.00 94.88 95 ILE A C 1
ATOM 730 O O . ILE A 1 95 ? 5.349 2.880 1.499 1.00 94.88 95 ILE A O 1
ATOM 734 N N . SER A 1 96 ? 5.633 4.599 0.085 1.00 94.75 96 SER A N 1
ATOM 735 C CA . SER A 1 96 ? 5.238 5.673 0.998 1.00 94.75 96 SER A CA 1
ATOM 736 C C . SER A 1 96 ? 3.960 6.304 0.478 1.00 94.75 96 SER A C 1
ATOM 738 O O . SER A 1 96 ? 3.916 6.702 -0.685 1.00 94.75 96 SER A O 1
ATOM 740 N N . PHE A 1 97 ? 2.962 6.446 1.342 1.00 94.44 97 PHE A N 1
ATOM 741 C CA . PHE A 1 97 ? 1.733 7.162 1.010 1.00 94.44 97 PHE A CA 1
ATOM 742 C C . PHE A 1 97 ? 2.023 8.668 0.930 1.00 94.44 97 PHE A C 1
ATOM 744 O O . PHE A 1 97 ? 2.766 9.201 1.757 1.00 94.44 97 PHE A O 1
ATOM 751 N N . ILE A 1 98 ? 1.524 9.319 -0.121 1.00 91.38 98 ILE A N 1
ATOM 752 C CA . ILE A 1 98 ? 1.750 10.739 -0.433 1.00 91.38 98 ILE A CA 1
ATOM 753 C C . ILE A 1 98 ? 0.526 11.555 -0.034 1.00 91.38 98 ILE A C 1
ATOM 755 O O . ILE A 1 98 ? 0.673 12.579 0.629 1.00 91.38 98 ILE A O 1
ATOM 759 N N . ASP A 1 99 ? -0.657 11.085 -0.430 1.00 84.94 99 ASP A N 1
ATOM 760 C CA . ASP A 1 99 ? -1.924 11.761 -0.182 1.00 84.94 99 ASP A CA 1
ATOM 761 C C . ASP A 1 99 ? -2.976 10.746 0.265 1.00 84.94 99 ASP A C 1
ATOM 763 O O . ASP A 1 99 ? -3.475 9.943 -0.526 1.00 84.94 99 ASP A O 1
ATOM 767 N N . LEU A 1 100 ? -3.248 10.753 1.569 1.00 86.94 100 LEU A N 1
ATOM 768 C CA . LEU A 1 10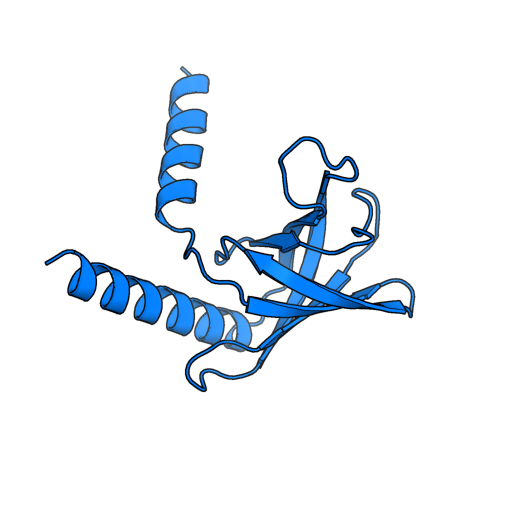0 ? -4.347 10.025 2.185 1.00 86.94 100 LEU A CA 1
ATOM 769 C C . LEU A 1 100 ? -5.463 11.028 2.439 1.00 86.94 100 LEU A C 1
ATOM 771 O O . LEU A 1 100 ? -5.318 11.917 3.280 1.00 86.94 100 LEU A O 1
ATOM 775 N N . SER A 1 101 ? -6.594 10.845 1.758 1.00 90.12 101 SER A N 1
ATOM 776 C CA . SER A 1 101 ? -7.810 11.567 2.126 1.00 90.12 101 SER A CA 1
ATOM 777 C C . SER A 1 101 ? -8.181 11.276 3.585 1.00 90.12 101 SER A C 1
ATOM 779 O O . SER A 1 101 ? -7.820 10.236 4.140 1.00 90.12 101 SER A O 1
ATOM 781 N N . GLU A 1 102 ? -8.921 12.185 4.220 1.00 91.00 102 GLU A N 1
ATOM 782 C CA . GLU A 1 102 ? -9.371 11.993 5.604 1.00 91.00 102 GLU A CA 1
ATOM 783 C C . GLU A 1 102 ? -10.179 10.694 5.763 1.00 91.00 102 GLU A C 1
ATOM 785 O O . GLU A 1 102 ? -9.967 9.949 6.717 1.00 91.00 102 GLU A O 1
ATOM 790 N N . ASP A 1 103 ? -11.033 10.373 4.788 1.00 90.62 103 ASP A N 1
ATOM 791 C CA . ASP A 1 103 ? -11.803 9.127 4.762 1.00 90.62 103 ASP A CA 1
ATOM 792 C C . ASP A 1 103 ? -10.895 7.890 4.666 1.00 90.62 103 ASP A C 1
ATOM 794 O O . ASP A 1 103 ? -10.973 6.996 5.509 1.00 90.62 103 ASP A O 1
ATOM 798 N N . ALA A 1 104 ? -9.953 7.879 3.716 1.00 90.25 104 ALA A N 1
ATOM 799 C CA . ALA A 1 104 ? -8.980 6.796 3.554 1.00 90.25 104 ALA A CA 1
ATOM 800 C C . ALA A 1 104 ? -8.111 6.603 4.810 1.00 90.25 104 ALA A C 1
ATOM 802 O O . ALA A 1 104 ? -7.849 5.473 5.232 1.00 90.25 104 ALA A O 1
ATOM 803 N N . SER A 1 105 ? -7.697 7.706 5.439 1.00 91.19 105 SER A N 1
ATOM 804 C CA . SER A 1 105 ? -6.953 7.703 6.700 1.00 91.19 105 SER A CA 1
ATOM 805 C C . SER A 1 105 ? -7.779 7.087 7.833 1.00 91.19 105 SER A C 1
ATOM 807 O O . SER A 1 105 ? -7.293 6.205 8.540 1.00 91.19 105 SER A O 1
ATOM 809 N N . ASN A 1 106 ? -9.050 7.477 7.966 1.00 91.62 106 ASN A N 1
ATOM 810 C CA . ASN A 1 106 ? -9.956 6.954 8.990 1.00 91.62 106 ASN A CA 1
ATOM 811 C C . ASN A 1 106 ? -10.257 5.460 8.798 1.00 91.62 106 ASN A C 1
ATOM 813 O O . ASN A 1 106 ? -10.265 4.703 9.773 1.00 91.62 106 ASN A O 1
ATOM 817 N N . GLN A 1 107 ? -10.466 5.010 7.560 1.00 91.44 107 GLN A N 1
ATOM 818 C CA . GLN A 1 107 ? -10.661 3.594 7.240 1.00 91.44 107 GLN A CA 1
ATOM 819 C C . GLN A 1 107 ? -9.414 2.769 7.573 1.00 91.44 107 GLN A C 1
ATOM 821 O O . GLN A 1 107 ? -9.504 1.735 8.242 1.00 91.44 107 GLN A O 1
ATOM 826 N N . LEU A 1 108 ? -8.237 3.247 7.159 1.00 90.50 108 LEU A N 1
ATOM 827 C CA . LEU A 1 108 ? -6.973 2.574 7.433 1.00 90.50 108 LEU A CA 1
ATOM 828 C C . LEU A 1 108 ? -6.674 2.532 8.938 1.00 90.50 108 LEU A C 1
ATOM 830 O O . LEU A 1 108 ? -6.256 1.497 9.453 1.00 90.50 108 LEU A O 1
ATOM 834 N N . GLN A 1 109 ? -6.944 3.619 9.662 1.00 91.19 109 GLN A N 1
ATOM 835 C CA . GLN A 1 109 ? -6.819 3.675 11.118 1.00 91.19 109 GLN A CA 1
ATOM 836 C C . GLN A 1 109 ? -7.760 2.673 11.801 1.00 91.19 109 GLN A C 1
ATOM 838 O O . GLN A 1 109 ? -7.313 1.895 12.643 1.00 91.19 109 GLN A O 1
ATOM 843 N N . SER A 1 110 ? -9.029 2.627 11.385 1.00 90.38 110 SER A N 1
ATOM 844 C CA . SER A 1 110 ? -10.025 1.680 11.911 1.00 90.38 110 SER A CA 1
ATOM 845 C C . SER A 1 110 ? -9.583 0.228 11.719 1.00 90.38 110 SER A C 1
ATOM 847 O O . SER A 1 110 ? -9.731 -0.607 12.612 1.00 90.38 110 SER A O 1
ATOM 849 N N . TYR A 1 111 ? -8.989 -0.068 10.563 1.00 89.19 111 TYR A N 1
ATOM 850 C CA . TYR A 1 111 ? -8.399 -1.369 10.281 1.00 89.19 111 TYR A CA 1
ATOM 851 C C . TYR A 1 111 ? -7.226 -1.695 11.219 1.00 89.19 111 TYR A C 1
ATOM 853 O O . TYR A 1 111 ? -7.191 -2.777 11.811 1.00 89.19 111 TYR A O 1
ATOM 861 N N . LEU A 1 112 ? -6.289 -0.761 11.396 1.00 88.81 112 LEU A N 1
ATOM 862 C CA . LEU A 1 112 ? -5.125 -0.955 12.262 1.00 88.81 112 LEU A CA 1
ATOM 863 C C . LEU A 1 112 ? -5.517 -1.132 13.735 1.00 88.81 112 LEU A C 1
ATOM 865 O O . LEU A 1 112 ? -4.902 -1.937 14.433 1.00 88.81 112 LEU A O 1
ATOM 869 N N . ASP A 1 113 ? -6.529 -0.413 14.218 1.00 89.25 113 ASP A N 1
ATOM 870 C CA . ASP A 1 113 ? -6.989 -0.541 15.604 1.00 89.25 113 ASP A CA 1
ATOM 871 C C . ASP A 1 113 ? -7.687 -1.875 15.849 1.00 89.25 113 ASP A C 1
ATOM 873 O O . ASP A 1 113 ? -7.343 -2.574 16.803 1.00 89.25 113 ASP A O 1
ATOM 877 N N . ARG A 1 114 ? -8.546 -2.311 14.921 1.00 86.06 114 ARG A N 1
ATOM 878 C CA . ARG A 1 114 ? -9.161 -3.640 14.994 1.00 86.06 114 ARG A CA 1
ATOM 879 C C . ARG A 1 114 ? -8.127 -4.766 14.963 1.00 86.06 114 ARG A C 1
ATOM 881 O O . ARG A 1 114 ? -8.281 -5.773 15.650 1.00 86.06 114 ARG A O 1
ATOM 888 N N . PHE A 1 115 ? -7.050 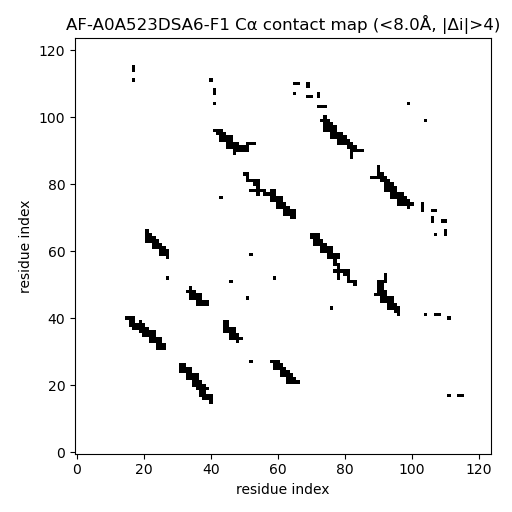-4.602 14.195 1.00 83.94 115 PHE A N 1
ATOM 889 C CA . PHE A 1 115 ? -5.951 -5.563 14.207 1.00 83.94 115 PHE A CA 1
ATOM 890 C C . PHE A 1 115 ? -5.268 -5.641 15.582 1.00 83.94 115 PHE A C 1
ATOM 892 O O . PHE A 1 115 ? -5.003 -6.739 16.073 1.00 83.94 115 PHE A O 1
ATOM 899 N N . LYS A 1 116 ? -5.006 -4.494 16.227 1.00 83.81 1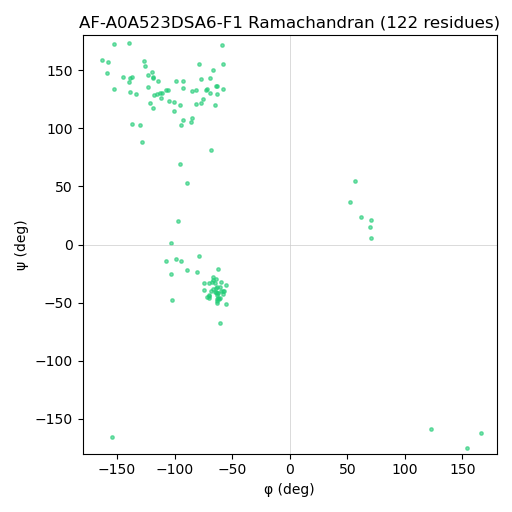16 LYS A N 1
ATOM 900 C CA . LYS A 1 116 ? -4.407 -4.461 17.573 1.00 83.81 116 LYS A CA 1
ATOM 901 C C . LYS A 1 116 ? -5.288 -5.180 18.589 1.00 83.81 116 LYS A C 1
ATOM 903 O O . LYS A 1 116 ? -4.764 -5.992 19.346 1.00 83.81 116 LYS A O 1
ATOM 908 N N . GLU A 1 117 ? -6.594 -4.923 18.577 1.00 83.75 117 GLU A N 1
ATOM 909 C CA . GLU A 1 117 ? -7.559 -5.586 19.465 1.00 83.75 117 GLU A CA 1
ATOM 910 C C . GLU A 1 117 ? -7.476 -7.113 19.335 1.00 83.75 117 GLU A C 1
ATOM 912 O O . GLU A 1 117 ? -7.232 -7.807 20.322 1.00 83.75 117 GLU A O 1
ATOM 917 N N . LEU A 1 118 ? -7.545 -7.632 18.105 1.00 79.25 118 LEU A N 1
ATOM 918 C CA . LEU A 1 118 ? -7.446 -9.072 17.841 1.00 79.25 118 LEU A CA 1
ATOM 919 C C . LEU A 1 118 ? -6.088 -9.664 18.245 1.00 79.25 118 LEU A C 1
ATOM 921 O O . LEU A 1 118 ? -6.016 -10.791 18.729 1.00 79.25 118 LEU A O 1
ATOM 925 N N . SER A 1 119 ? -4.995 -8.920 18.060 1.00 73.69 119 SER A N 1
ATOM 926 C CA . SER A 1 119 ? -3.658 -9.395 18.439 1.00 73.69 119 SER A CA 1
ATOM 927 C C . SER A 1 119 ? -3.490 -9.557 19.955 1.00 73.69 119 SER A C 1
ATOM 929 O O . SER A 1 119 ? -2.761 -10.445 20.405 1.00 73.69 119 SER A O 1
ATOM 931 N N . ILE A 1 120 ? -4.196 -8.735 20.740 1.00 74.75 120 ILE A N 1
ATOM 932 C CA . ILE A 1 120 ? -4.209 -8.813 22.203 1.00 74.75 120 ILE A CA 1
ATOM 933 C C . ILE A 1 120 ? -4.987 -10.054 22.649 1.00 74.75 120 ILE A C 1
ATOM 935 O O . ILE A 1 120 ? -4.466 -10.804 23.469 1.00 74.75 120 ILE A O 1
ATOM 939 N N . GLU A 1 121 ? -6.161 -10.321 22.064 1.00 67.94 121 GLU A N 1
ATOM 940 C CA . GLU A 1 121 ? -7.002 -11.486 22.404 1.00 67.94 121 GLU A CA 1
ATOM 941 C C . GLU A 1 121 ? -6.306 -12.838 22.182 1.00 67.94 121 GLU A C 1
ATOM 943 O O . GLU A 1 121 ? -6.567 -13.796 22.902 1.00 67.94 121 GLU A O 1
ATOM 948 N N . ILE A 1 122 ? -5.415 -12.934 21.190 1.00 60.78 122 ILE A N 1
ATOM 949 C CA . ILE A 1 122 ? -4.682 -14.176 20.882 1.00 60.78 122 ILE A CA 1
ATOM 950 C C . ILE A 1 122 ? -3.486 -14.386 21.829 1.00 60.78 122 ILE A C 1
ATOM 952 O O . ILE A 1 122 ? -3.018 -15.512 21.997 1.00 60.78 122 ILE A O 1
ATOM 956 N N . THR A 1 123 ? -2.970 -13.311 22.429 1.00 57.59 123 THR A N 1
ATOM 957 C CA . THR A 1 123 ? -1.750 -13.342 23.256 1.00 57.59 123 THR A CA 1
ATOM 958 C C . THR A 1 123 ? -2.052 -13.395 24.763 1.00 57.59 123 THR A C 1
ATOM 960 O O . THR A 1 123 ? -1.147 -13.658 25.557 1.00 57.59 123 THR A O 1
ATOM 963 N N . SER A 1 124 ? -3.305 -13.148 25.159 1.00 51.56 124 SER A N 1
ATOM 964 C CA . SER A 1 124 ? -3.829 -13.287 26.528 1.00 51.56 124 SER A CA 1
ATOM 965 C C . SER A 1 124 ? -4.313 -14.700 26.834 1.00 51.56 124 SER A C 1
ATOM 967 O O . SER A 1 124 ? -4.008 -15.191 27.943 1.00 51.56 124 SER A O 1
#